Protein AF-A0A1V4QFG7-F1 (afdb_monomer)

Secondary structure (DSSP, 8-state):
-TT---EEEE-SSHHHHHHTS---HHHHHHTTSSSEEEEE--SS-HHHHHHHHHTT-S-GGGEEEEEEGGGS-HHHHHHHHHHHHTSSS-EEEEE-HHHHHH-THHHHTT--

Solvent-accessible surface area (backbone atoms only — not comparable to full-atom values): 6463 Å² total; per-residue (Å²): 116,92,92,65,85,43,68,46,82,40,61,55,51,63,66,54,14,35,77,75,66,69,44,55,55,67,56,32,51,77,70,64,74,28,68,34,35,33,28,57,44,69,56,94,63,47,70,61,44,53,58,56,46,57,77,71,40,95,58,43,57,39,32,30,46,22,39,39,50,83,80,46,53,75,66,54,47,36,56,50,42,52,56,46,72,76,42,72,40,68,45,75,41,79,37,50,69,69,43,37,72,78,38,60,65,64,60,57,44,73,56,134

Sequence (112 aa):
KPGLELSAAVKPNILDARTTFHQDWVRWLNQGLVDYVCLMSYTPYLNKVLKRTISRVKEPQRVIIGLAGYCLSPRQIREQVQLVNNSPFSGISFFSYESIKKNPVYLQALLP

Radius of gyration: 14.12 Å; Cα contacts (8 Å, |Δi|>4): 167; chains: 1; bounding box: 36×32×28 Å

Organism: NCBI:txid1936077

pLDDT: mean 92.8, std 6.75, range [62.44, 98.5]

Mean predicted aligned error: 3.29 Å

Foldseek 3Di:
DPPDFFEEEFELPCVCRCPPVVNNPLVCCVVVVGQAYEYQQADLPNVVSQVVCVVRHPQQQRYEYEYELVSDDLVSLLVNQVVCVPHNYNYYDYPDPVSCVVPVSSVVSNPD

InterPro domains:
  IPR017853 Glycoside hydrolase superfamily [SSF51445] (2-98)
  IPR052177 Divisome-localized Glycosyl Hydrolase [PTHR43405] (1-103)

Nearest PDB structures (foldseek):
  5ume-assembly2_B  TM=6.573E-01  e=2.560E-01  Haemophilus influenzae Rd KW20
  3a1w-assembly1_A  TM=5.065E-01  e=2.106E-01  Thermotoga maritima
  4onj-assembly1_B  TM=3.395E-01  e=1.100E-01  Nicotiana tabacum
  7abr-assembly1_F  TM=3.161E-01  e=1.100E-01  Bacillus subtilis subsp. subtilis str. 168
  3os4-assembly2_B  TM=4.784E-01  e=8.792E-01  Yersinia pestis CO92

Structure (mmCIF, N/CA/C/O backbone):
data_AF-A0A1V4QFG7-F1
#
_entry.id   AF-A0A1V4QFG7-F1
#
loop_
_atom_site.group_PDB
_atom_site.id
_atom_site.type_symbol
_atom_site.label_atom_id
_atom_site.label_alt_id
_atom_site.label_comp_id
_atom_site.label_asym_id
_atom_site.label_entity_id
_atom_site.label_seq_id
_atom_site.pdbx_PDB_ins_code
_atom_site.Cartn_x
_atom_site.Cartn_y
_atom_site.Cartn_z
_atom_site.occupancy
_atom_site.B_iso_or_equiv
_atom_site.auth_seq_id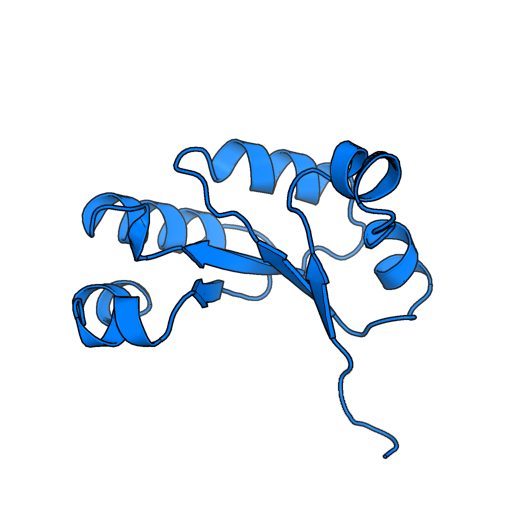
_atom_site.auth_comp_id
_atom_site.auth_asym_id
_atom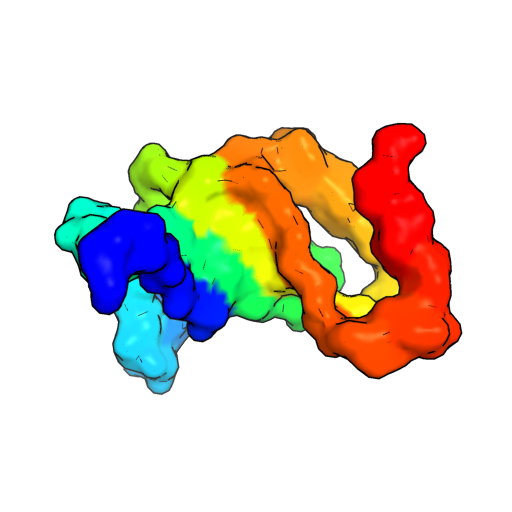_site.auth_atom_id
_atom_site.pdbx_PDB_model_num
ATOM 1 N N . LYS A 1 1 ? -12.990 -18.055 10.636 1.00 77.94 1 LYS A N 1
ATOM 2 C CA . LYS A 1 1 ? -12.139 -18.501 11.765 1.00 77.94 1 LYS A CA 1
ATOM 3 C C . LYS A 1 1 ? -11.839 -17.261 12.602 1.00 77.94 1 LYS A C 1
ATOM 5 O O . LYS A 1 1 ? -11.308 -16.327 12.011 1.00 77.94 1 LYS A O 1
ATOM 10 N N . PRO A 1 2 ? -12.244 -17.190 13.881 1.00 86.12 2 PRO A N 1
ATOM 11 C CA . PRO A 1 2 ? -11.867 -16.075 14.754 1.00 86.12 2 PRO A CA 1
ATOM 12 C C . PRO A 1 2 ? -10.340 -15.889 14.768 1.00 86.12 2 PRO A C 1
ATOM 14 O O . PRO A 1 2 ? -9.620 -16.885 14.722 1.00 86.12 2 PRO A O 1
ATOM 17 N N . GLY A 1 3 ? -9.864 -14.641 14.777 1.00 90.06 3 GLY A N 1
ATOM 18 C CA . GLY A 1 3 ? -8.432 -14.306 14.793 1.00 90.06 3 GLY A CA 1
ATOM 19 C C . GLY A 1 3 ? -7.705 -14.354 13.441 1.00 90.06 3 GLY A C 1
ATOM 20 O O . GLY A 1 3 ? -6.499 -14.138 13.414 1.00 90.06 3 GLY A O 1
ATOM 21 N N . LEU A 1 4 ? -8.394 -14.632 12.325 1.00 95.62 4 LEU A N 1
ATOM 22 C CA . LEU A 1 4 ? -7.820 -14.383 10.998 1.00 95.62 4 LEU A CA 1
ATOM 23 C C . LEU A 1 4 ? -7.912 -12.900 10.658 1.00 95.62 4 LEU A C 1
ATOM 25 O O . LEU A 1 4 ? -9.005 -12.340 10.712 1.00 95.62 4 LEU A O 1
ATOM 29 N N . GLU A 1 5 ? -6.793 -12.326 10.228 1.00 96.25 5 GLU A N 1
ATOM 30 C CA . GLU A 1 5 ? -6.772 -10.974 9.687 1.00 96.25 5 GLU A CA 1
ATOM 31 C C . GLU A 1 5 ? -7.439 -10.932 8.306 1.00 96.25 5 GLU A C 1
ATOM 33 O O . GLU A 1 5 ? -7.157 -11.745 7.418 1.00 96.25 5 GLU A O 1
ATOM 38 N N . LEU A 1 6 ? -8.320 -9.959 8.120 1.00 97.50 6 LEU A N 1
ATOM 39 C CA . LEU A 1 6 ? -8.988 -9.628 6.879 1.00 97.50 6 LEU A CA 1
ATOM 40 C C . LEU A 1 6 ? -8.368 -8.365 6.287 1.00 97.50 6 LEU A C 1
ATOM 42 O O . LEU A 1 6 ? -8.299 -7.320 6.931 1.00 97.50 6 LEU A O 1
ATOM 46 N N . SER A 1 7 ? -7.985 -8.433 5.017 1.00 97.75 7 SER A N 1
ATOM 47 C CA . SER A 1 7 ? -7.453 -7.285 4.295 1.00 97.75 7 SER A CA 1
ATOM 48 C C . SER A 1 7 ? -8.071 -7.116 2.916 1.00 97.75 7 SER A C 1
ATOM 50 O O . SER A 1 7 ? -8.743 -8.006 2.391 1.00 97.75 7 SER A O 1
ATOM 52 N N . ALA A 1 8 ? -7.855 -5.940 2.328 1.00 98.19 8 ALA A N 1
ATOM 53 C CA . ALA A 1 8 ? -8.307 -5.620 0.980 1.00 98.19 8 ALA A CA 1
ATOM 54 C C . ALA A 1 8 ? -7.226 -4.871 0.192 1.00 98.19 8 ALA A C 1
ATOM 56 O O . ALA A 1 8 ? -6.605 -3.935 0.700 1.00 98.19 8 ALA A O 1
ATOM 57 N N . ALA A 1 9 ? -7.040 -5.243 -1.077 1.00 98.19 9 ALA A N 1
ATOM 58 C CA . ALA A 1 9 ? -6.261 -4.456 -2.029 1.00 98.19 9 ALA A CA 1
ATOM 59 C C . ALA A 1 9 ? -7.129 -3.322 -2.592 1.00 98.19 9 ALA A C 1
ATOM 61 O O . ALA A 1 9 ? -8.211 -3.575 -3.125 1.00 98.19 9 ALA A O 1
ATOM 62 N N . VAL A 1 10 ? -6.676 -2.072 -2.469 1.00 98.38 10 VAL A N 1
ATOM 63 C CA . VAL A 1 10 ? -7.519 -0.892 -2.724 1.00 98.38 10 VAL A CA 1
ATOM 64 C C . VAL A 1 10 ? -6.829 0.160 -3.584 1.00 98.38 10 VAL A C 1
ATOM 66 O O . VAL A 1 10 ? -5.599 0.255 -3.644 1.00 98.38 10 VAL A O 1
ATOM 69 N N . LYS A 1 11 ? -7.628 0.979 -4.272 1.00 97.81 11 LYS A N 1
ATOM 70 C CA . LYS A 1 11 ? -7.120 2.069 -5.109 1.00 97.81 11 LYS A CA 1
ATOM 71 C C . LYS A 1 11 ? -6.452 3.161 -4.255 1.00 97.81 11 LYS A C 1
ATOM 73 O O . LYS A 1 11 ? -7.007 3.568 -3.233 1.00 97.81 11 LYS A O 1
ATOM 78 N N . PRO A 1 12 ? -5.291 3.690 -4.691 1.00 96.31 12 PRO A N 1
ATOM 79 C CA . PRO A 1 12 ? -4.478 4.598 -3.878 1.00 96.31 12 PRO A CA 1
ATOM 80 C C . PRO A 1 12 ? -5.057 6.015 -3.761 1.00 96.31 12 PRO A C 1
ATOM 82 O O . PRO A 1 12 ? -4.758 6.733 -2.809 1.00 96.31 12 PRO A O 1
ATOM 85 N N . ASN A 1 13 ? -5.876 6.454 -4.723 1.00 96.62 13 ASN A N 1
ATOM 86 C CA . ASN A 1 13 ? -6.572 7.736 -4.639 1.00 96.62 13 ASN A CA 1
ATOM 87 C C . ASN A 1 13 ? -7.881 7.549 -3.867 1.00 96.62 13 ASN A C 1
ATOM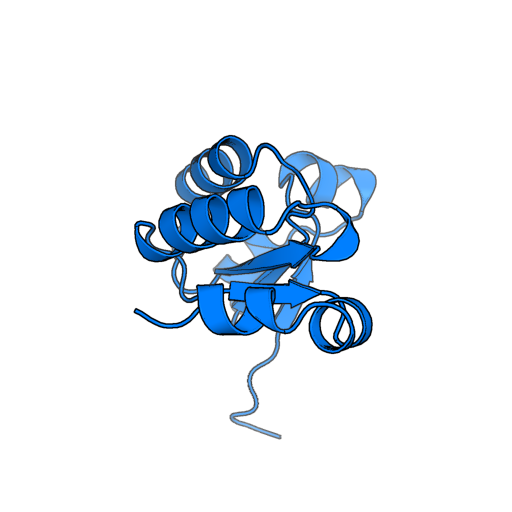 89 O O . ASN A 1 13 ? -8.812 6.965 -4.400 1.00 96.62 13 ASN A O 1
ATOM 93 N N . ILE A 1 14 ? -7.958 8.073 -2.642 1.00 96.19 14 ILE A N 1
ATOM 94 C CA . ILE A 1 14 ? -9.113 7.913 -1.741 1.00 96.19 14 ILE A CA 1
ATOM 95 C C . ILE A 1 14 ? -10.431 8.386 -2.365 1.00 96.19 14 ILE A C 1
ATOM 97 O O . ILE A 1 14 ? -11.456 7.727 -2.204 1.00 96.19 14 ILE A O 1
ATOM 101 N N . LEU A 1 15 ? -10.422 9.530 -3.057 1.00 96.12 15 LEU A N 1
ATOM 102 C CA . LEU A 1 15 ? -11.648 10.074 -3.639 1.00 96.12 15 LEU A CA 1
ATOM 103 C C . LEU A 1 15 ? -12.142 9.163 -4.759 1.00 96.12 15 LEU A C 1
ATOM 105 O O . LEU A 1 15 ? -13.291 8.741 -4.740 1.00 96.12 15 LEU A O 1
ATOM 109 N N . ASP A 1 16 ? -11.237 8.820 -5.670 1.00 97.56 16 ASP A N 1
ATOM 110 C CA . ASP A 1 16 ? -11.536 7.995 -6.836 1.00 97.56 16 ASP A CA 1
ATOM 111 C C . ASP A 1 16 ? -11.911 6.564 -6.423 1.00 97.56 16 ASP A C 1
ATOM 113 O O . ASP A 1 16 ? -12.870 5.986 -6.931 1.00 97.56 16 ASP A O 1
ATOM 117 N N . ALA A 1 17 ? -11.220 6.020 -5.414 1.00 98.06 17 ALA A N 1
ATOM 118 C CA . ALA A 1 17 ? -11.559 4.757 -4.775 1.00 98.06 17 ALA A CA 1
ATOM 119 C C . ALA A 1 17 ? -13.024 4.763 -4.333 1.00 98.06 17 ALA A C 1
ATOM 121 O O . ALA A 1 17 ? -13.763 3.855 -4.695 1.00 98.06 17 ALA A O 1
ATOM 122 N N . ARG A 1 18 ? -13.471 5.816 -3.640 1.00 97.94 18 ARG A N 1
ATOM 123 C CA . ARG A 1 18 ? -14.846 5.931 -3.147 1.00 97.94 18 ARG A CA 1
ATOM 124 C C . ARG A 1 18 ? -15.874 6.149 -4.259 1.00 97.94 18 ARG A C 1
ATOM 126 O O . ARG A 1 18 ? -16.907 5.487 -4.253 1.00 97.94 18 ARG A O 1
ATOM 133 N N . THR A 1 19 ? -15.639 7.100 -5.160 1.00 98.06 19 THR A N 1
ATOM 134 C CA . THR A 1 19 ? -16.663 7.561 -6.115 1.00 98.06 19 THR A CA 1
ATOM 135 C C . THR A 1 19 ? -16.727 6.727 -7.384 1.00 98.06 19 THR A C 1
ATOM 137 O O . THR A 1 19 ? -17.810 6.558 -7.930 1.00 98.06 19 THR A O 1
ATOM 140 N N . THR A 1 20 ? -15.587 6.212 -7.839 1.00 98.19 20 THR A N 1
ATOM 141 C CA . THR A 1 20 ? -15.454 5.530 -9.134 1.00 98.19 20 THR A CA 1
ATOM 142 C C . THR A 1 20 ? -15.395 4.016 -8.958 1.00 98.19 20 THR A C 1
ATOM 144 O O . THR A 1 20 ? -15.987 3.277 -9.735 1.00 98.19 20 THR A O 1
ATOM 147 N N . PHE A 1 21 ? -14.695 3.543 -7.922 1.00 97.88 21 PHE A N 1
ATOM 148 C CA . PHE A 1 21 ? -14.492 2.109 -7.677 1.00 97.88 21 PHE A CA 1
ATOM 149 C C . PHE A 1 21 ? -15.329 1.555 -6.518 1.00 97.88 21 PHE A C 1
ATOM 151 O O . PHE A 1 21 ? -15.249 0.362 -6.237 1.00 97.88 21 PHE A O 1
ATOM 158 N N . HIS A 1 22 ? -16.116 2.399 -5.843 1.00 97.88 22 HIS A N 1
ATOM 159 C CA . HIS A 1 22 ? -16.954 2.029 -4.695 1.00 97.88 22 HIS A CA 1
ATOM 160 C C . HIS A 1 22 ? -16.183 1.378 -3.527 1.00 97.88 22 HIS A C 1
ATOM 162 O O . HIS A 1 22 ? -16.715 0.576 -2.764 1.00 97.88 22 HIS A O 1
ATOM 168 N N . GLN A 1 23 ? -14.917 1.761 -3.362 1.00 98.31 23 GLN A N 1
ATOM 169 C CA . GLN A 1 23 ? -14.006 1.334 -2.306 1.00 98.31 23 GLN A CA 1
ATOM 170 C C . GLN A 1 23 ? -13.832 2.444 -1.261 1.00 98.31 23 GLN A C 1
ATOM 172 O O . GLN A 1 23 ? -12.831 3.163 -1.267 1.00 98.31 23 GLN A O 1
ATOM 177 N N . ASP A 1 24 ? -14.789 2.597 -0.342 1.00 98.00 24 ASP A N 1
ATOM 178 C CA . ASP A 1 24 ? -14.655 3.522 0.798 1.00 98.00 24 ASP A CA 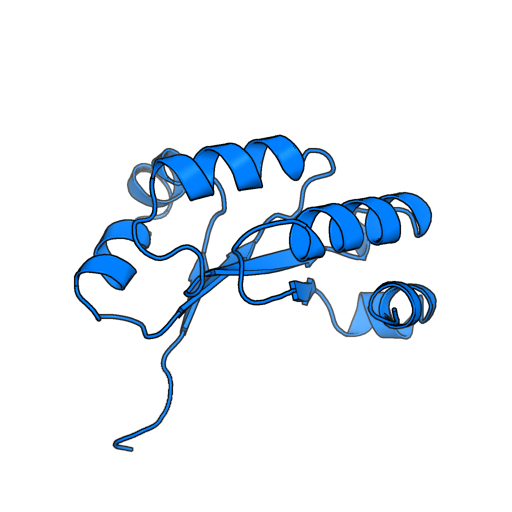1
ATOM 179 C C . ASP A 1 24 ? -13.765 2.929 1.906 1.00 98.00 24 ASP A C 1
ATOM 181 O O . ASP A 1 24 ? -14.169 2.718 3.050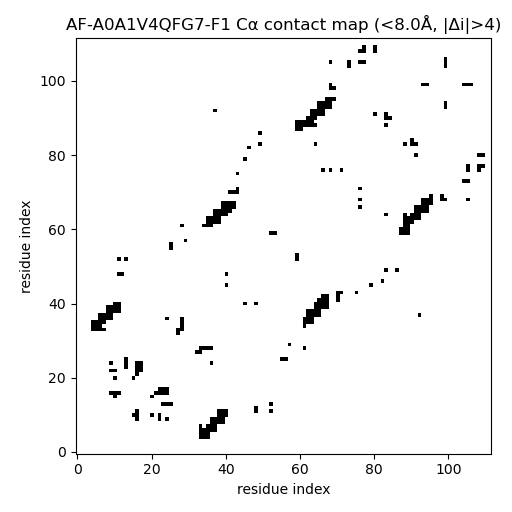 1.00 98.00 24 ASP A O 1
ATOM 185 N N . TRP A 1 25 ? -12.526 2.609 1.547 1.00 98.25 25 TRP A N 1
ATOM 186 C CA . TRP A 1 25 ? -11.624 1.836 2.393 1.00 98.25 25 TRP A CA 1
ATOM 187 C C . TRP A 1 25 ? -11.140 2.590 3.632 1.00 98.25 25 TRP A C 1
ATOM 189 O O . TRP A 1 25 ? -10.820 1.969 4.644 1.00 98.25 25 TRP A O 1
ATOM 199 N N . VAL A 1 26 ? -11.156 3.928 3.605 1.00 98.06 26 VAL A N 1
ATOM 200 C CA . VAL A 1 26 ? -10.902 4.742 4.804 1.00 98.06 26 VAL A CA 1
ATOM 201 C C . VAL A 1 26 ? -12.006 4.507 5.834 1.00 98.06 26 VAL A C 1
ATOM 203 O O . VAL A 1 26 ? -11.723 4.346 7.022 1.00 98.06 26 VAL A O 1
ATOM 206 N N . ARG A 1 27 ? -13.270 4.438 5.396 1.00 98.06 27 ARG A N 1
ATOM 207 C CA . ARG A 1 27 ? -14.386 4.074 6.272 1.00 98.06 27 ARG A CA 1
ATOM 208 C C . ARG A 1 27 ? -14.271 2.630 6.751 1.00 98.06 27 ARG A C 1
ATOM 210 O O . ARG A 1 27 ? -14.510 2.397 7.930 1.00 98.06 27 ARG A O 1
ATOM 217 N N . TRP A 1 28 ? -13.873 1.694 5.887 1.00 98.38 28 TRP A N 1
ATOM 218 C CA . TRP A 1 28 ? -13.683 0.291 6.277 1.00 98.38 28 TRP A CA 1
ATOM 219 C C . TRP A 1 28 ? -12.6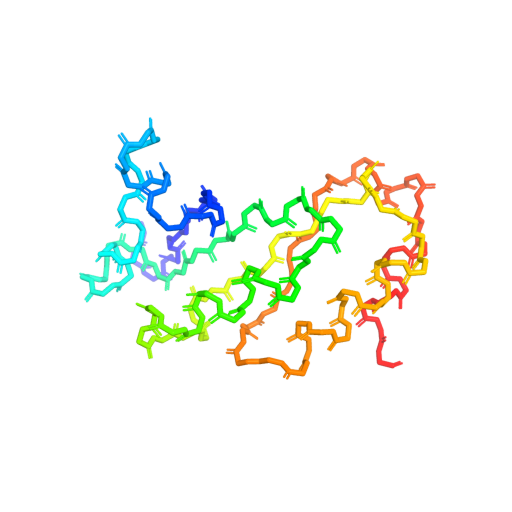67 0.142 7.412 1.00 98.38 28 TRP A C 1
ATOM 221 O O . TRP A 1 28 ? -12.971 -0.516 8.403 1.00 98.38 28 TRP A O 1
ATOM 231 N N . LEU A 1 29 ? -11.516 0.820 7.319 1.00 97.88 29 LEU A N 1
ATOM 232 C CA . LEU A 1 29 ? -10.523 0.861 8.397 1.00 97.88 29 LEU A CA 1
ATOM 233 C C . LEU A 1 29 ? -11.111 1.456 9.682 1.00 97.88 29 LEU A C 1
ATOM 235 O O . LEU A 1 29 ? -11.047 0.829 10.740 1.00 97.88 29 LEU A O 1
ATOM 239 N N . ASN A 1 30 ? -11.732 2.636 9.585 1.00 97.19 30 ASN A N 1
ATOM 240 C CA . ASN A 1 30 ? -12.282 3.353 10.741 1.00 97.19 30 ASN A CA 1
ATOM 241 C C . ASN A 1 30 ? -13.407 2.589 11.459 1.00 97.19 30 ASN A C 1
ATOM 243 O O . ASN A 1 30 ? -13.626 2.811 12.645 1.00 97.19 30 ASN A O 1
ATOM 247 N N . GLN A 1 31 ? -14.145 1.741 10.742 1.00 97.69 31 GLN A N 1
ATOM 248 C CA . GLN A 1 31 ? -15.241 0.933 11.284 1.00 97.69 31 GLN A CA 1
ATOM 249 C C . GLN A 1 31 ? -14.809 -0.488 11.668 1.00 97.69 31 GLN A C 1
ATOM 251 O O . GLN A 1 31 ? -15.648 -1.266 12.110 1.00 97.69 31 GLN A O 1
ATOM 256 N N . GLY A 1 32 ? -13.531 -0.839 11.489 1.00 96.69 32 GLY A N 1
ATOM 257 C CA . GLY A 1 32 ? -13.030 -2.182 11.787 1.00 96.69 32 GLY A CA 1
ATOM 258 C C . GLY A 1 32 ? -13.588 -3.271 10.864 1.00 96.69 32 GLY A C 1
ATOM 259 O O . GLY A 1 32 ? -13.665 -4.423 11.267 1.00 96.69 32 GLY A O 1
ATOM 260 N N . LEU A 1 33 ? -13.999 -2.923 9.638 1.00 97.62 33 LEU A N 1
ATOM 261 C CA . LEU A 1 33 ? -14.518 -3.894 8.660 1.00 97.62 33 LEU A CA 1
ATOM 262 C C . LEU A 1 33 ? -13.409 -4.725 8.003 1.00 97.62 33 LEU A C 1
ATOM 264 O O . LEU A 1 33 ? -13.681 -5.787 7.455 1.00 97.62 33 LEU A O 1
ATOM 268 N N . VAL A 1 34 ? -12.179 -4.213 8.025 1.00 98.12 34 VAL A N 1
ATOM 269 C CA . VAL A 1 34 ? -10.946 -4.895 7.613 1.00 98.12 34 VAL A CA 1
ATOM 270 C C . VAL A 1 34 ? -9.867 -4.563 8.635 1.00 98.12 34 VAL A C 1
ATOM 272 O O . VAL A 1 34 ? -9.861 -3.452 9.166 1.00 98.12 34 VAL A O 1
ATOM 275 N N . ASP A 1 35 ? -8.940 -5.474 8.893 1.00 97.88 35 ASP A N 1
ATOM 276 C CA . ASP A 1 35 ? -7.831 -5.261 9.825 1.00 97.88 35 ASP A CA 1
ATOM 277 C C . ASP A 1 35 ? -6.793 -4.303 9.233 1.00 97.88 35 ASP A C 1
ATOM 279 O O . ASP A 1 35 ? -6.356 -3.367 9.904 1.00 97.88 35 ASP A O 1
ATOM 283 N N . TYR A 1 36 ? -6.482 -4.449 7.943 1.00 98.25 36 TYR A N 1
ATOM 284 C CA . TYR A 1 36 ? -5.602 -3.541 7.204 1.00 98.25 36 TYR A CA 1
ATOM 285 C C . TYR A 1 36 ? -5.948 -3.489 5.710 1.00 98.25 36 TYR A C 1
ATOM 287 O O . TYR A 1 36 ? -6.731 -4.286 5.192 1.00 98.25 36 TYR A O 1
ATOM 295 N N . VAL A 1 37 ? -5.355 -2.540 4.985 1.00 98.50 37 VAL A N 1
ATOM 296 C CA . VAL A 1 37 ? -5.498 -2.427 3.522 1.00 98.50 37 VAL A CA 1
ATOM 297 C C . VAL A 1 37 ? -4.145 -2.405 2.823 1.00 98.50 37 VAL A C 1
ATOM 299 O O . VAL A 1 37 ? -3.159 -1.916 3.369 1.00 98.50 37 VAL A O 1
ATOM 302 N N . CYS A 1 38 ? -4.116 -2.878 1.580 1.00 98.25 38 CYS A N 1
ATOM 303 C CA . CYS A 1 38 ? -2.948 -2.848 0.704 1.00 98.25 38 CYS A CA 1
ATOM 304 C C . CYS A 1 38 ? -3.198 -1.859 -0.443 1.00 98.25 38 CYS A C 1
ATOM 306 O O . CYS A 1 38 ? -3.984 -2.136 -1.350 1.00 98.25 38 CYS A O 1
ATOM 308 N N . LEU A 1 39 ? -2.548 -0.693 -0.429 1.00 97.75 39 LEU A N 1
ATOM 309 C CA . LEU A 1 39 ? -2.722 0.310 -1.484 1.00 97.75 39 LEU A CA 1
ATOM 310 C C . LEU A 1 39 ? -2.043 -0.131 -2.778 1.00 97.75 39 LEU A C 1
ATOM 312 O O . LEU A 1 39 ? -0.842 -0.362 -2.793 1.00 97.75 39 LEU A O 1
ATOM 316 N N . MET A 1 40 ? -2.760 -0.146 -3.897 1.00 97.00 40 MET A N 1
ATOM 317 C CA . MET A 1 40 ? -2.186 -0.407 -5.223 1.00 97.00 40 MET A CA 1
ATOM 318 C C . MET A 1 40 ? -1.471 0.842 -5.775 1.00 97.00 40 MET A C 1
ATOM 320 O O . MET A 1 40 ? -1.902 1.435 -6.766 1.00 97.00 40 MET A O 1
ATOM 324 N N . SER A 1 41 ? -0.399 1.285 -5.114 1.00 95.25 41 SER A N 1
ATOM 325 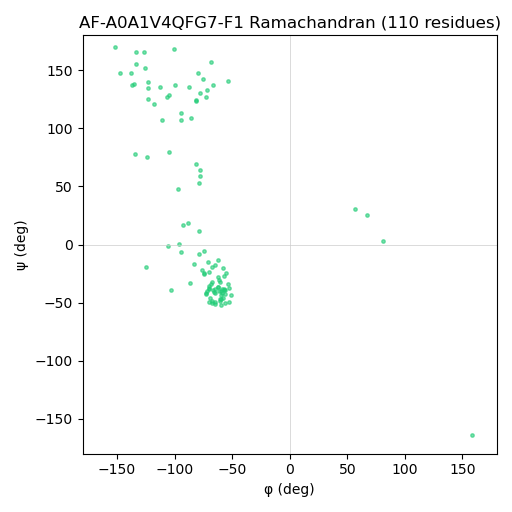C CA . SER A 1 41 ? 0.343 2.525 -5.404 1.00 95.25 41 SER A CA 1
ATOM 326 C C . SER A 1 41 ? 1.299 2.385 -6.595 1.00 95.25 41 SER A C 1
ATOM 328 O O . SER A 1 41 ? 2.485 2.698 -6.515 1.00 95.25 41 SER A O 1
ATOM 330 N N . TYR A 1 42 ? 0.781 1.924 -7.732 1.00 92.81 42 TYR A N 1
ATOM 331 C CA . TYR A 1 42 ? 1.558 1.600 -8.932 1.00 92.81 42 TYR A CA 1
ATOM 332 C C . TYR A 1 42 ? 1.860 2.858 -9.751 1.00 92.81 42 TYR A C 1
ATOM 334 O O . TYR A 1 42 ? 1.295 3.098 -10.816 1.00 92.81 42 TYR A O 1
ATOM 342 N N . THR A 1 43 ? 2.711 3.721 -9.203 1.00 90.31 43 THR A N 1
ATOM 343 C CA . THR A 1 43 ? 3.037 5.025 -9.783 1.00 90.31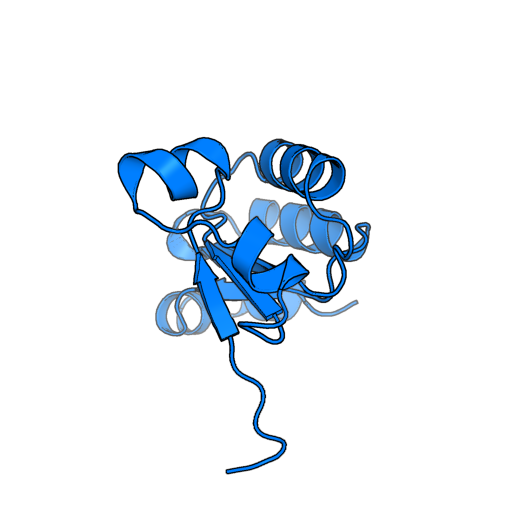 43 THR A CA 1
ATOM 344 C C . THR A 1 43 ? 4.482 5.418 -9.475 1.00 90.31 43 THR A C 1
ATOM 346 O O . THR A 1 43 ? 4.978 5.109 -8.391 1.00 90.31 43 THR A O 1
ATOM 349 N N . PRO A 1 44 ? 5.171 6.154 -10.368 1.00 88.12 44 PRO A N 1
ATOM 350 C CA . PRO A 1 44 ? 6.469 6.742 -10.042 1.00 88.12 44 PRO A CA 1
ATOM 351 C C . PRO A 1 44 ? 6.369 7.858 -8.983 1.00 88.12 44 PRO A C 1
ATOM 353 O O . PRO A 1 44 ? 7.361 8.161 -8.326 1.00 88.12 44 PRO A O 1
ATOM 356 N N . TYR A 1 45 ? 5.187 8.451 -8.765 1.00 90.50 45 TYR A N 1
ATOM 357 C CA . TYR A 1 45 ? 4.982 9.594 -7.860 1.00 90.50 45 TYR A CA 1
ATOM 358 C C . TYR A 1 45 ? 4.479 9.184 -6.466 1.00 90.50 45 TYR A C 1
ATOM 360 O O . TYR A 1 45 ? 3.513 9.753 -5.944 1.00 90.50 45 TYR A O 1
ATOM 368 N N . LEU A 1 46 ? 5.118 8.179 -5.859 1.00 94.50 46 LEU A N 1
ATOM 369 C CA . LEU A 1 46 ? 4.665 7.570 -4.603 1.00 94.50 46 LEU A CA 1
ATOM 370 C C . LEU A 1 46 ? 4.535 8.579 -3.452 1.00 94.50 46 LEU A C 1
ATOM 372 O O . LEU A 1 46 ? 3.561 8.545 -2.704 1.00 94.50 46 LEU A O 1
ATOM 376 N N . ASN A 1 47 ? 5.454 9.540 -3.352 1.00 95.00 47 ASN A N 1
ATOM 377 C CA . ASN A 1 47 ? 5.445 10.584 -2.323 1.00 95.00 47 ASN A CA 1
ATOM 378 C C . ASN A 1 47 ? 4.108 11.350 -2.226 1.00 95.00 47 ASN A C 1
ATOM 380 O O . ASN A 1 47 ? 3.667 11.693 -1.128 1.00 95.00 47 ASN A O 1
ATOM 384 N N . LYS A 1 48 ? 3.445 11.614 -3.361 1.00 95.31 48 LYS A N 1
ATOM 385 C CA . LYS A 1 48 ? 2.139 12.291 -3.397 1.00 95.31 48 LYS A CA 1
ATOM 386 C C . LYS A 1 48 ? 1.035 11.397 -2.839 1.00 95.31 48 LYS A C 1
ATOM 388 O O . LYS A 1 48 ? 0.146 11.903 -2.158 1.00 95.31 48 LYS A O 1
ATOM 393 N N . VAL A 1 49 ? 1.098 10.094 -3.116 1.00 96.12 49 VAL A N 1
ATOM 394 C CA . VAL A 1 49 ? 0.159 9.106 -2.570 1.00 96.12 49 VAL A CA 1
ATOM 395 C C . VAL A 1 49 ? 0.321 9.029 -1.055 1.00 96.12 49 VAL A C 1
ATOM 397 O O . VAL A 1 49 ? -0.653 9.247 -0.343 1.00 96.12 49 VAL A O 1
ATOM 400 N N . LEU A 1 50 ? 1.553 8.848 -0.561 1.00 96.75 50 LEU A N 1
ATOM 401 C CA . LEU A 1 50 ? 1.833 8.733 0.875 1.00 96.75 50 LEU A CA 1
ATOM 402 C C . LEU A 1 50 ? 1.314 9.949 1.656 1.00 96.75 50 LEU A C 1
ATOM 404 O O . LEU A 1 50 ? 0.548 9.792 2.603 1.00 96.75 50 LEU A O 1
ATOM 408 N N . LYS A 1 51 ? 1.648 11.172 1.213 1.00 96.56 51 LYS A N 1
ATOM 409 C CA . LYS A 1 51 ? 1.202 12.417 1.867 1.00 96.56 51 LYS A CA 1
ATOM 410 C C . LYS A 1 51 ? -0.323 12.546 1.929 1.00 96.56 51 LYS A C 1
ATOM 412 O O . LYS A 1 51 ? -0.861 12.977 2.944 1.00 96.56 51 LYS A O 1
ATOM 417 N N . ARG A 1 52 ? -1.021 12.190 0.845 1.00 96.00 52 ARG A N 1
ATOM 418 C CA . ARG A 1 52 ? -2.493 12.245 0.784 1.00 96.00 52 ARG A CA 1
ATOM 419 C C . ARG A 1 52 ? -3.147 11.184 1.663 1.00 96.00 52 ARG A C 1
ATOM 421 O O . ARG A 1 52 ? -4.194 11.456 2.237 1.00 96.00 52 ARG A O 1
ATOM 428 N N . THR A 1 53 ? -2.547 10.003 1.764 1.00 96.62 53 THR A N 1
ATOM 429 C CA . THR A 1 53 ? -3.034 8.939 2.645 1.00 96.62 53 THR A CA 1
ATOM 430 C C . THR A 1 53 ? -2.864 9.331 4.111 1.00 96.62 53 THR A C 1
ATOM 432 O O . THR A 1 53 ? -3.833 9.271 4.864 1.00 96.62 53 THR A O 1
ATOM 435 N N . ILE A 1 54 ? -1.680 9.816 4.506 1.00 96.69 54 ILE A N 1
ATOM 436 C CA . ILE A 1 54 ? -1.396 10.244 5.889 1.00 96.69 54 ILE A CA 1
ATOM 437 C C . ILE A 1 54 ? -2.384 11.322 6.355 1.00 96.69 54 ILE A C 1
ATOM 439 O O . ILE A 1 54 ? -2.855 11.272 7.483 1.00 96.69 54 ILE A O 1
ATOM 443 N N . SER A 1 55 ? -2.762 12.270 5.492 1.00 96.06 55 SER A N 1
ATOM 444 C CA . SER A 1 55 ? -3.691 13.344 5.877 1.00 96.06 55 SER A CA 1
ATOM 445 C C . SER A 1 55 ? -5.157 12.916 6.009 1.00 96.06 55 SER A C 1
ATOM 447 O O . SER A 1 55 ? -6.000 13.731 6.382 1.00 96.06 55 SER A O 1
ATOM 449 N N . ARG A 1 56 ? -5.496 11.667 5.670 1.00 94.94 56 ARG A N 1
ATOM 450 C CA . ARG A 1 56 ? -6.883 11.174 5.603 1.00 94.94 56 ARG A CA 1
ATOM 451 C C . ARG A 1 56 ? -7.141 9.935 6.456 1.00 94.94 56 ARG A C 1
ATOM 453 O O . ARG A 1 56 ? -8.302 9.644 6.736 1.00 94.94 56 ARG A O 1
ATOM 460 N N . VAL A 1 57 ? -6.098 9.206 6.843 1.00 95.88 57 VAL A N 1
ATOM 461 C CA . VAL A 1 57 ? -6.199 7.950 7.592 1.00 95.88 57 VAL A CA 1
ATOM 462 C C . VAL A 1 57 ? -5.768 8.185 9.035 1.00 95.88 57 VAL A C 1
ATOM 464 O O . VAL A 1 57 ? -4.677 8.687 9.278 1.00 95.88 57 VAL A O 1
ATOM 467 N N . LYS A 1 58 ? -6.624 7.805 9.991 1.00 95.94 58 LYS A N 1
ATOM 468 C CA . LYS A 1 58 ? -6.347 7.955 11.430 1.00 95.94 58 LYS A CA 1
ATOM 469 C C . LYS A 1 58 ? -5.231 7.032 11.918 1.00 95.94 58 LYS A C 1
ATOM 471 O O . LYS A 1 58 ? -4.467 7.413 12.792 1.00 95.94 58 LYS A O 1
ATOM 476 N N . GLU A 1 59 ? -5.150 5.839 11.334 1.00 96.81 59 GLU A N 1
ATOM 477 C CA . GLU A 1 59 ? -4.212 4.776 11.701 1.00 96.81 59 GLU A CA 1
ATOM 478 C C . GLU A 1 59 ? -3.373 4.346 10.484 1.00 96.81 59 GLU A C 1
ATOM 480 O O . GLU A 1 59 ? -3.652 3.310 9.872 1.00 96.81 59 GLU A O 1
ATOM 485 N N . PRO A 1 60 ? -2.369 5.141 10.065 1.00 96.81 60 PRO A N 1
ATOM 486 C CA . PRO A 1 60 ? -1.530 4.813 8.912 1.00 96.81 60 PRO A CA 1
ATOM 487 C C . PRO A 1 60 ? -0.826 3.454 9.030 1.00 96.81 60 PRO A C 1
ATOM 489 O O . PRO A 1 60 ? -0.614 2.790 8.022 1.00 96.81 60 PRO A O 1
ATOM 492 N N . GLN A 1 61 ? -0.555 2.977 10.245 1.00 97.62 61 GLN A N 1
ATOM 493 C CA . GLN A 1 61 ? 0.004 1.650 10.502 1.00 97.62 61 GLN A CA 1
ATOM 494 C C . GLN A 1 61 ? -0.914 0.499 10.039 1.00 97.62 61 GLN A C 1
ATOM 496 O O . GLN A 1 61 ? -0.479 -0.638 9.914 1.00 97.62 61 GLN A O 1
ATOM 501 N N . ARG A 1 62 ? -2.186 0.752 9.725 1.00 98.06 62 ARG A N 1
ATOM 502 C CA . ARG A 1 62 ? -3.091 -0.256 9.138 1.00 98.06 62 ARG A CA 1
ATOM 503 C C . ARG A 1 62 ? -3.099 -0.223 7.607 1.00 98.06 62 ARG A C 1
ATOM 505 O O . ARG A 1 62 ? -4.010 -0.742 6.963 1.00 98.06 62 ARG A O 1
ATOM 512 N N . VAL A 1 63 ? -2.096 0.415 7.007 1.00 98.44 63 VAL A N 1
ATOM 513 C CA . VAL A 1 63 ? -1.943 0.535 5.560 1.00 98.44 63 VAL A CA 1
ATOM 514 C C . VAL A 1 63 ? -0.588 -0.029 5.136 1.00 98.44 63 VAL A C 1
ATOM 516 O O . VAL A 1 63 ? 0.463 0.405 5.604 1.00 98.44 63 VAL A O 1
ATOM 519 N N . ILE A 1 64 ? -0.631 -0.977 4.203 1.00 98.12 64 ILE A N 1
ATOM 520 C CA . ILE A 1 64 ? 0.521 -1.535 3.494 1.00 98.12 64 ILE A CA 1
ATOM 521 C C . ILE A 1 64 ? 0.615 -0.869 2.119 1.00 98.12 64 ILE A C 1
ATOM 523 O O . ILE A 1 64 ? -0.390 -0.697 1.421 1.00 98.12 64 ILE A O 1
ATOM 527 N N . ILE A 1 65 ? 1.824 -0.498 1.701 1.00 97.75 65 ILE A N 1
ATOM 528 C CA . ILE A 1 65 ? 2.060 0.170 0.420 1.00 97.75 65 ILE A CA 1
ATOM 529 C C . ILE A 1 65 ? 2.423 -0.851 -0.656 1.00 97.75 65 ILE A C 1
ATOM 531 O O . ILE A 1 65 ? 3.480 -1.473 -0.627 1.00 97.75 65 ILE A O 1
ATOM 535 N N . GLY A 1 66 ? 1.546 -1.007 -1.641 1.00 95.81 66 GLY A N 1
ATOM 536 C CA . GLY A 1 66 ? 1.771 -1.856 -2.802 1.00 95.81 66 GLY A CA 1
ATOM 537 C C . GLY A 1 66 ? 2.625 -1.171 -3.869 1.00 95.81 66 GLY A C 1
ATOM 538 O O . GLY A 1 66 ? 2.236 -0.119 -4.378 1.00 95.81 66 GLY A O 1
ATOM 539 N N . LEU A 1 67 ? 3.743 -1.783 -4.261 1.00 93.88 67 LEU A N 1
ATOM 540 C CA . LEU A 1 67 ? 4.638 -1.295 -5.318 1.00 93.88 67 LEU A CA 1
ATOM 541 C C . LEU A 1 67 ? 4.604 -2.229 -6.533 1.00 93.88 67 LEU A C 1
ATOM 543 O O . LEU A 1 67 ? 4.678 -3.447 -6.381 1.00 93.88 67 LEU A O 1
ATOM 547 N N . ALA A 1 68 ? 4.523 -1.666 -7.742 1.00 87.12 68 ALA A N 1
ATOM 548 C CA . ALA A 1 68 ? 4.546 -2.435 -8.986 1.00 87.12 68 ALA A CA 1
ATOM 549 C C . ALA A 1 68 ? 5.963 -2.513 -9.567 1.00 87.12 68 ALA A C 1
ATOM 551 O O . ALA A 1 68 ? 6.449 -1.535 -10.135 1.00 87.12 68 ALA A O 1
ATOM 552 N N . GLY A 1 69 ? 6.601 -3.684 -9.484 1.00 74.88 69 GLY A N 1
ATOM 553 C CA . GLY A 1 69 ? 7.955 -3.898 -10.011 1.00 74.88 69 GLY A CA 1
ATOM 554 C C . GLY A 1 69 ? 8.062 -3.631 -11.516 1.00 74.88 69 GLY A C 1
ATOM 555 O O . GLY A 1 69 ? 9.012 -3.007 -11.970 1.00 74.88 69 GLY A O 1
ATOM 556 N N . TYR A 1 70 ? 7.038 -4.003 -12.289 1.00 73.44 70 TYR A N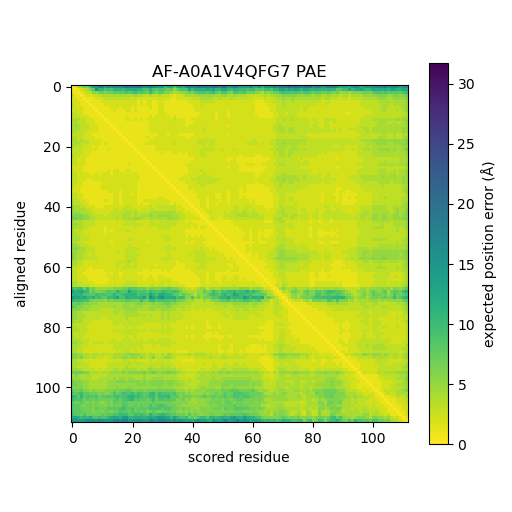 1
ATOM 557 C CA . TYR A 1 70 ? 7.028 -3.856 -13.750 1.00 73.44 70 TYR A CA 1
ATOM 558 C C . TYR A 1 70 ? 6.914 -2.399 -14.235 1.00 73.44 70 TYR A C 1
ATOM 560 O O . TYR A 1 70 ? 7.160 -2.125 -15.406 1.00 73.44 70 TYR A O 1
ATOM 568 N N . CYS A 1 71 ? 6.536 -1.466 -13.356 1.00 72.75 71 CYS A N 1
ATOM 569 C CA . CYS A 1 71 ? 6.420 -0.043 -13.679 1.00 72.75 71 CYS A CA 1
ATOM 570 C C . CYS A 1 71 ? 7.683 0.761 -13.340 1.00 72.75 71 CYS A C 1
ATOM 572 O O . CYS A 1 71 ? 7.712 1.962 -13.607 1.00 72.75 71 CYS A O 1
ATOM 574 N N . LEU A 1 72 ? 8.680 0.152 -12.686 1.00 80.81 72 LEU A N 1
ATOM 575 C CA . LEU A 1 72 ? 9.738 0.881 -11.991 1.00 80.81 72 LEU A CA 1
ATOM 576 C C . LEU A 1 72 ? 11.124 0.294 -12.282 1.00 80.81 72 LEU A C 1
ATOM 578 O O . LEU A 1 72 ? 11.350 -0.917 -12.262 1.00 80.81 72 LEU A O 1
ATOM 582 N N . SER A 1 73 ? 12.095 1.181 -12.489 1.00 86.81 73 SER A N 1
ATOM 583 C CA . SER A 1 73 ? 13.507 0.800 -12.521 1.00 86.81 73 SER A CA 1
ATOM 584 C C . SER A 1 73 ? 13.996 0.354 -11.131 1.00 86.81 73 SER A C 1
ATOM 586 O O . SER A 1 73 ? 13.453 0.796 -10.113 1.00 86.81 73 SER A O 1
ATOM 588 N N . PRO A 1 74 ? 15.077 -0.445 -11.039 1.00 85.88 74 PRO A N 1
ATOM 589 C CA . PRO A 1 74 ? 15.670 -0.830 -9.753 1.00 85.88 74 PRO A CA 1
ATOM 590 C C . PRO A 1 74 ? 16.022 0.358 -8.846 1.00 85.88 74 PRO A C 1
ATOM 592 O O . PRO A 1 74 ? 15.888 0.272 -7.627 1.00 85.88 74 PRO A O 1
ATOM 595 N N . ARG A 1 75 ? 16.442 1.486 -9.434 1.00 89.00 75 ARG A N 1
ATOM 596 C CA . ARG A 1 75 ? 16.704 2.725 -8.692 1.00 89.00 75 ARG A CA 1
ATOM 597 C C . ARG A 1 75 ? 15.424 3.289 -8.074 1.00 89.00 75 ARG A C 1
ATOM 599 O O . ARG A 1 75 ? 15.414 3.565 -6.881 1.00 89.00 75 ARG A O 1
ATOM 606 N N . GLN A 1 76 ? 14.356 3.413 -8.862 1.00 90.12 76 GLN A N 1
ATOM 607 C CA . GLN A 1 76 ? 13.068 3.913 -8.372 1.00 90.12 76 GLN A CA 1
ATOM 608 C C . GLN A 1 76 ? 12.481 3.010 -7.288 1.00 90.12 76 GLN A C 1
ATOM 610 O O . GLN A 1 76 ? 11.905 3.517 -6.334 1.00 90.12 76 GLN A O 1
ATOM 615 N N . ILE A 1 77 ? 12.652 1.689 -7.397 1.00 90.50 77 ILE A N 1
ATOM 616 C CA . ILE A 1 77 ? 12.228 0.753 -6.349 1.00 90.50 77 ILE A CA 1
ATOM 617 C C . ILE A 1 77 ? 12.952 1.052 -5.036 1.00 90.50 77 ILE A C 1
ATOM 619 O O . ILE A 1 77 ? 12.286 1.198 -4.018 1.00 90.50 77 ILE A O 1
ATOM 623 N N . ARG A 1 78 ? 14.282 1.220 -5.046 1.00 91.31 78 ARG A N 1
ATOM 624 C CA . ARG A 1 78 ? 15.037 1.578 -3.830 1.00 91.31 78 ARG A CA 1
ATOM 625 C C . ARG A 1 78 ? 14.575 2.902 -3.228 1.00 91.31 78 ARG A C 1
ATOM 627 O O . ARG A 1 78 ? 14.326 2.969 -2.030 1.00 91.31 78 ARG A O 1
ATOM 634 N N . GLU A 1 79 ? 14.413 3.929 -4.058 1.00 92.94 79 GLU A N 1
ATOM 635 C CA . GLU A 1 79 ? 13.919 5.239 -3.614 1.00 92.94 79 GLU A CA 1
ATOM 636 C C . GLU A 1 79 ? 12.517 5.120 -2.989 1.00 92.94 79 GLU A C 1
ATOM 638 O O . GLU A 1 79 ? 12.251 5.685 -1.930 1.00 92.94 79 GLU A O 1
ATOM 643 N N . GLN A 1 80 ? 11.620 4.343 -3.599 1.00 94.44 80 GLN A N 1
ATOM 644 C CA . GLN A 1 80 ? 10.272 4.128 -3.078 1.00 94.44 80 GLN A CA 1
ATOM 645 C C . GLN A 1 80 ? 10.247 3.290 -1.798 1.00 94.44 80 GLN A C 1
ATOM 647 O O . GLN A 1 80 ? 9.486 3.624 -0.893 1.00 94.44 80 GLN A O 1
ATOM 652 N N . VAL A 1 81 ? 11.092 2.263 -1.682 1.00 94.50 81 VAL A N 1
ATOM 653 C CA . VAL A 1 81 ? 11.227 1.488 -0.442 1.00 94.50 81 VAL A CA 1
ATOM 654 C C . VAL A 1 81 ? 11.692 2.391 0.699 1.00 94.50 81 VAL A C 1
ATOM 656 O O . VAL A 1 81 ? 11.061 2.411 1.751 1.00 94.50 81 VAL A O 1
ATOM 659 N N . GLN A 1 82 ? 12.714 3.220 0.473 1.00 94.75 82 GLN A N 1
ATOM 660 C CA . GLN A 1 82 ? 13.177 4.189 1.471 1.00 94.75 82 GLN A CA 1
ATOM 661 C C . GLN A 1 82 ? 12.082 5.188 1.865 1.00 94.75 82 GLN A C 1
ATOM 663 O O . GLN A 1 82 ? 11.934 5.506 3.043 1.00 94.75 82 GLN A O 1
ATOM 668 N N . LEU A 1 83 ? 11.281 5.667 0.906 1.00 95.31 83 LEU A N 1
ATOM 669 C CA . LEU A 1 83 ? 10.152 6.553 1.205 1.00 95.31 83 LEU A CA 1
ATOM 670 C C . LEU A 1 83 ? 9.107 5.889 2.107 1.00 95.31 83 LEU A C 1
ATOM 672 O O . LEU A 1 83 ? 8.571 6.563 2.983 1.00 95.31 83 LEU A O 1
ATOM 676 N N . VAL A 1 84 ? 8.803 4.605 1.895 1.00 96.38 84 VAL A N 1
ATOM 677 C CA . VAL A 1 84 ? 7.846 3.877 2.741 1.00 96.38 84 VAL A CA 1
ATOM 678 C C . VAL A 1 84 ? 8.454 3.572 4.111 1.00 96.38 84 VAL A C 1
ATOM 680 O O . VAL A 1 84 ? 7.789 3.807 5.114 1.00 96.38 84 VAL A O 1
ATOM 683 N N . ASN A 1 85 ? 9.716 3.147 4.178 1.00 95.06 85 ASN A N 1
ATOM 684 C CA . ASN A 1 85 ? 10.402 2.871 5.447 1.00 95.06 85 ASN A CA 1
ATOM 685 C C . ASN A 1 85 ? 10.515 4.121 6.340 1.00 95.06 85 ASN A C 1
ATOM 687 O O . ASN A 1 85 ? 10.465 4.013 7.559 1.00 95.06 85 ASN A O 1
ATOM 691 N N . ASN A 1 86 ? 10.609 5.313 5.743 1.00 95.75 86 ASN A N 1
ATOM 692 C CA . ASN A 1 86 ? 10.636 6.598 6.454 1.00 95.75 86 ASN A CA 1
ATOM 693 C C . ASN A 1 86 ? 9.234 7.189 6.714 1.00 95.75 86 ASN A C 1
ATOM 695 O O . ASN A 1 86 ? 9.090 8.394 6.934 1.00 95.75 86 ASN A O 1
ATOM 699 N N . SER A 1 87 ? 8.181 6.378 6.636 1.00 96.31 87 SER A N 1
ATOM 700 C CA . SER A 1 87 ? 6.787 6.800 6.795 1.00 96.31 87 SER A CA 1
ATOM 701 C C . SER A 1 87 ? 6.078 5.949 7.860 1.00 96.31 87 SER A C 1
ATOM 703 O O . SER A 1 87 ? 6.584 4.892 8.220 1.00 96.31 87 SER A O 1
ATOM 705 N N . PRO A 1 88 ? 4.900 6.355 8.370 1.00 97.50 88 PRO A N 1
ATOM 706 C CA . PRO A 1 88 ? 4.206 5.618 9.431 1.00 97.50 88 PRO A CA 1
ATOM 707 C C . PRO A 1 88 ? 3.447 4.367 8.937 1.00 97.50 88 PRO A C 1
ATOM 709 O O . PRO A 1 88 ? 2.609 3.836 9.662 1.00 97.50 88 PRO A O 1
ATOM 712 N N . PHE A 1 89 ? 3.666 3.928 7.693 1.00 97.56 89 PHE A N 1
ATOM 713 C CA . PHE A 1 89 ? 3.021 2.742 7.123 1.00 97.56 89 PHE A CA 1
ATOM 714 C C . PHE A 1 89 ? 3.713 1.459 7.595 1.00 97.56 89 PHE A C 1
ATOM 716 O O . PHE A 1 89 ? 4.927 1.437 7.771 1.00 97.56 89 PHE A O 1
ATOM 723 N N . SER A 1 90 ? 2.959 0.367 7.745 1.00 94.50 90 SER A N 1
ATOM 724 C CA . SER A 1 90 ? 3.490 -0.876 8.339 1.00 94.50 90 SER A CA 1
ATOM 725 C C . SER A 1 90 ? 4.342 -1.727 7.406 1.00 94.50 90 SER A C 1
ATOM 727 O O . SER A 1 90 ? 4.944 -2.703 7.845 1.00 94.50 90 SER A O 1
ATOM 729 N N . GLY A 1 91 ? 4.402 -1.393 6.118 1.00 93.88 91 GLY A N 1
ATOM 730 C CA . GLY A 1 91 ? 5.304 -2.084 5.213 1.00 93.88 91 GLY A CA 1
ATOM 731 C C . GLY A 1 91 ? 4.930 -1.983 3.748 1.00 93.88 91 GLY A C 1
ATOM 732 O O . GLY A 1 91 ? 4.135 -1.140 3.319 1.00 93.88 91 GLY A O 1
ATOM 733 N N . ILE A 1 92 ? 5.540 -2.881 2.981 1.00 95.19 92 ILE A N 1
ATOM 734 C CA . ILE A 1 92 ? 5.505 -2.907 1.524 1.00 95.19 92 ILE A CA 1
ATOM 735 C C . ILE A 1 92 ? 4.963 -4.253 1.046 1.00 95.19 92 ILE A C 1
ATOM 737 O O . ILE A 1 92 ? 5.331 -5.304 1.563 1.00 95.19 92 ILE A O 1
ATOM 741 N N . SER A 1 93 ? 4.129 -4.219 0.010 1.00 93.69 93 SER A N 1
ATOM 742 C CA . SER A 1 93 ? 3.716 -5.397 -0.752 1.00 93.69 93 SER A CA 1
ATOM 743 C C . SER A 1 93 ? 4.175 -5.240 -2.200 1.00 93.69 93 SER A C 1
ATOM 745 O O . SER A 1 93 ? 3.805 -4.281 -2.874 1.00 93.69 93 SER A O 1
ATOM 747 N N . PHE A 1 94 ? 4.995 -6.154 -2.714 1.00 91.81 94 PHE A N 1
ATOM 748 C CA . PHE A 1 94 ? 5.384 -6.102 -4.122 1.00 91.81 94 PHE A CA 1
ATOM 749 C C . PHE A 1 94 ? 4.387 -6.831 -5.010 1.00 91.81 94 PHE A C 1
ATOM 751 O O . PHE A 1 94 ? 4.005 -7.970 -4.747 1.00 91.81 94 PHE A O 1
ATOM 758 N N . PHE A 1 95 ? 4.045 -6.192 -6.125 1.00 89.62 95 PHE A N 1
ATOM 759 C CA . PHE A 1 95 ? 3.279 -6.802 -7.194 1.00 89.62 95 PHE A CA 1
ATOM 760 C C . PHE A 1 95 ? 4.046 -6.734 -8.528 1.00 89.62 95 PHE A C 1
ATOM 762 O O . PHE A 1 95 ? 4.591 -5.700 -8.900 1.00 89.62 95 PHE A O 1
ATOM 769 N N . SER A 1 96 ? 4.122 -7.795 -9.322 1.00 89.56 96 SER A N 1
ATOM 770 C CA . SER A 1 96 ? 3.704 -9.177 -9.056 1.00 89.56 96 SER A CA 1
ATOM 771 C C . SER A 1 96 ? 4.905 -10.058 -8.696 1.00 89.56 96 SER A C 1
ATOM 773 O O . SER A 1 96 ? 6.055 -9.685 -8.940 1.00 89.56 96 SER A O 1
ATOM 775 N N . TYR A 1 97 ? 4.638 -11.265 -8.191 1.00 88.88 97 TYR A N 1
ATOM 776 C CA . TYR A 1 97 ? 5.662 -12.293 -7.966 1.00 88.88 97 TYR A CA 1
ATOM 777 C C . TYR A 1 97 ? 6.540 -12.536 -9.208 1.00 88.88 97 TYR A C 1
ATOM 779 O O . TYR A 1 97 ? 7.763 -12.561 -9.108 1.00 88.88 97 TYR A O 1
ATOM 787 N N . GLU A 1 98 ? 5.940 -12.611 -10.400 1.00 88.00 98 GLU A N 1
ATOM 788 C CA . GLU A 1 98 ? 6.680 -12.801 -11.656 1.00 88.00 98 GLU A CA 1
ATOM 789 C C . GLU A 1 98 ? 7.647 -11.651 -11.962 1.00 88.00 98 GLU A C 1
ATOM 791 O O . GLU A 1 98 ? 8.752 -11.871 -12.461 1.00 88.00 98 GLU A O 1
ATOM 796 N N . SER A 1 99 ? 7.267 -10.414 -11.628 1.00 83.94 99 SER A N 1
ATOM 797 C CA . SER A 1 99 ? 8.151 -9.258 -11.792 1.00 83.94 99 SER A CA 1
ATOM 798 C C . SER A 1 99 ? 9.377 -9.348 -10.884 1.00 83.94 99 SER A C 1
ATOM 800 O O . SER A 1 99 ? 10.472 -8.972 -11.304 1.00 83.94 99 SER A O 1
ATOM 802 N N . ILE A 1 100 ? 9.187 -9.839 -9.658 1.00 85.62 100 ILE A N 1
ATOM 803 C CA . ILE A 1 100 ? 10.254 -10.044 -8.674 1.00 85.62 100 ILE A CA 1
ATOM 804 C C . ILE A 1 100 ? 11.171 -11.181 -9.120 1.00 85.62 100 ILE A C 1
ATOM 806 O O . ILE A 1 100 ? 12.388 -11.027 -9.116 1.00 85.62 100 ILE A O 1
ATOM 810 N N . LYS A 1 101 ? 10.597 -12.301 -9.570 1.00 87.19 101 LYS A N 1
ATOM 811 C CA . LYS A 1 101 ? 11.347 -13.466 -10.050 1.00 87.19 101 LYS A CA 1
ATOM 812 C C . LYS A 1 101 ? 12.304 -13.108 -11.191 1.00 87.19 101 LYS A C 1
ATOM 814 O O . LYS A 1 101 ? 13.430 -13.591 -11.217 1.00 87.19 101 LYS A O 1
ATOM 819 N N . LYS A 1 102 ? 11.876 -12.236 -12.110 1.00 86.31 102 LYS A N 1
ATOM 820 C CA . LYS A 1 102 ? 12.714 -11.739 -13.217 1.00 86.31 102 LYS A CA 1
ATOM 821 C C . LYS A 1 102 ? 13.770 -10.722 -12.776 1.00 86.31 102 LYS A C 1
ATOM 823 O O . LYS A 1 102 ? 14.781 -10.582 -13.451 1.00 86.31 102 LYS A O 1
ATOM 828 N N . ASN A 1 103 ? 13.540 -10.016 -11.669 1.00 83.38 103 ASN A N 1
ATOM 829 C CA . ASN A 1 103 ? 14.408 -8.947 -11.177 1.00 83.38 103 ASN A CA 1
ATOM 830 C C . ASN A 1 103 ? 14.647 -9.094 -9.662 1.00 83.38 103 ASN A C 1
ATOM 832 O O . ASN A 1 103 ? 14.076 -8.338 -8.868 1.00 83.38 103 ASN A O 1
ATOM 836 N N . PRO A 1 104 ? 15.526 -10.021 -9.235 1.00 84.00 104 PRO A N 1
ATOM 837 C CA . PRO A 1 104 ? 15.789 -10.284 -7.816 1.00 84.00 104 PRO A CA 1
ATOM 838 C C . PRO A 1 104 ? 16.284 -9.060 -7.029 1.00 84.00 104 PRO A C 1
ATOM 840 O O . PRO A 1 104 ? 16.136 -9.001 -5.811 1.00 84.00 104 PRO A O 1
ATOM 843 N N . VAL A 1 105 ? 16.818 -8.047 -7.722 1.00 83.75 105 VAL A N 1
ATOM 844 C CA . VAL A 1 105 ? 17.212 -6.751 -7.144 1.00 83.75 105 VAL A CA 1
ATOM 845 C C . VAL A 1 105 ? 16.068 -6.052 -6.396 1.00 83.75 105 VAL A C 1
ATOM 847 O O . VAL A 1 105 ? 16.320 -5.266 -5.487 1.00 83.75 105 VAL A O 1
ATOM 850 N N . TYR A 1 106 ? 14.806 -6.347 -6.727 1.00 83.31 106 TYR A N 1
ATOM 851 C CA . TYR A 1 106 ? 13.658 -5.814 -5.992 1.00 83.31 106 TYR A CA 1
ATOM 852 C C . TYR A 1 106 ? 13.560 -6.377 -4.569 1.00 83.31 106 TYR A C 1
ATOM 854 O O . TYR A 1 106 ? 13.167 -5.647 -3.666 1.00 83.31 106 TYR A O 1
ATOM 862 N N . LEU A 1 107 ? 13.974 -7.630 -4.342 1.00 83.44 107 LEU A N 1
ATOM 863 C CA . LEU A 1 107 ? 14.070 -8.196 -2.991 1.00 83.44 107 LEU A CA 1
ATOM 864 C C . LEU A 1 107 ? 15.234 -7.585 -2.218 1.00 83.44 107 LEU A C 1
ATOM 866 O O . LEU A 1 107 ? 15.086 -7.269 -1.044 1.00 83.44 107 LEU A O 1
ATOM 870 N N . GLN A 1 108 ? 16.370 -7.365 -2.885 1.00 86.00 108 GLN A N 1
ATOM 871 C CA . GLN A 1 108 ? 17.528 -6.714 -2.265 1.00 86.00 108 GLN A CA 1
ATOM 872 C C . GLN A 1 108 ? 17.196 -5.301 -1.781 1.00 86.00 108 GLN A C 1
ATOM 874 O O . GLN A 1 108 ? 17.727 -4.867 -0.770 1.00 86.00 108 GLN A O 1
ATOM 879 N N . ALA A 1 109 ? 16.289 -4.598 -2.464 1.00 83.38 109 ALA A N 1
ATOM 880 C CA . ALA A 1 109 ? 15.849 -3.272 -2.049 1.00 83.38 109 ALA A CA 1
ATOM 881 C C . ALA A 1 109 ? 15.090 -3.254 -0.709 1.00 83.38 109 ALA A C 1
ATOM 883 O O . ALA A 1 109 ? 14.965 -2.179 -0.137 1.00 83.38 109 ALA A O 1
ATOM 884 N N . LEU A 1 110 ? 14.577 -4.396 -0.226 1.00 80.31 110 LEU A N 1
ATOM 885 C CA . LEU A 1 110 ? 13.939 -4.515 1.095 1.00 80.31 110 LEU A CA 1
ATOM 886 C C . LEU A 1 110 ? 14.939 -4.723 2.230 1.00 80.31 110 LEU A C 1
ATOM 888 O O . LEU A 1 110 ? 14.558 -4.599 3.392 1.00 80.31 110 LEU A O 1
ATOM 892 N N . LEU A 1 111 ? 16.173 -5.107 1.905 1.00 78.75 111 LEU A N 1
ATOM 893 C CA . LEU A 1 111 ? 17.205 -5.326 2.905 1.00 78.75 111 LEU A CA 1
ATOM 894 C C . LEU A 1 111 ? 17.718 -3.963 3.408 1.00 78.75 111 LEU A C 1
ATOM 896 O O . LEU A 1 111 ? 17.791 -3.024 2.609 1.00 78.75 111 LEU A O 1
ATOM 900 N N . PRO A 1 112 ? 18.014 -3.846 4.714 1.00 62.44 112 PRO A N 1
ATOM 901 C CA . PRO A 1 112 ? 18.547 -2.623 5.310 1.00 62.44 112 PRO A CA 1
ATOM 902 C C . PRO A 1 112 ? 19.920 -2.230 4.750 1.00 62.44 112 PRO A C 1
ATOM 904 O O . PRO A 1 112 ? 20.692 -3.134 4.354 1.00 62.44 112 PRO A O 1
#